Protein AF-A0A4Q2A0H5-F1 (afdb_monomer)

Nearest PDB structures (foldseek):
  5gt1-assembly1_A  TM=9.151E-01  e=1.762E-14  Ligilactobacillus salivarius str. Ren
  7qrl-assembly2_B  TM=7.266E-01  e=1.456E-06  Caulobacter vibrioides
  2gu1-assembly1_A  TM=6.885E-01  e=2.237E-04  Vibrio cholerae
  6yj1-assembly2_B  TM=5.881E-01  e=5.983E-04  Staphylococcus phage 2638A
  2r9y-assembly1_A  TM=3.831E-01  e=6.659E+00  Mus musculus

InterPro domains:
  IPR011055 Duplicated hybrid motif [G3DSA:2.70.70.10] (20-159)
  IPR011055 Duplicated hybrid motif [SSF51261] (32-133)
  IPR016047 M23ase, beta-sheet core domain [PF01551] (36-134)
  IPR050570 Bacterial cell wall metabolism enzyme [PTHR21666] (23-158)

pLDDT: mean 92.16, std 12.02, range [35.81, 98.81]

Foldseek 3Di:
DQPWAFDAQAPLADLLGDDADQPQFAAAAPPDALRGAQFGWAWCVRGWFFGWDRTWFFFADWDDCPPVNDRWTWTWTAHPSQKIKIWIQQDQDCQQAPDDHGDTHHGGHTRGTRDDPPNVDPTHTITMWMANDNPPNVLVVCRSPPPRRIDGPRVVRSVSNPD

Solvent-accessible surface area (backbone atoms only — not comparable to full-atom 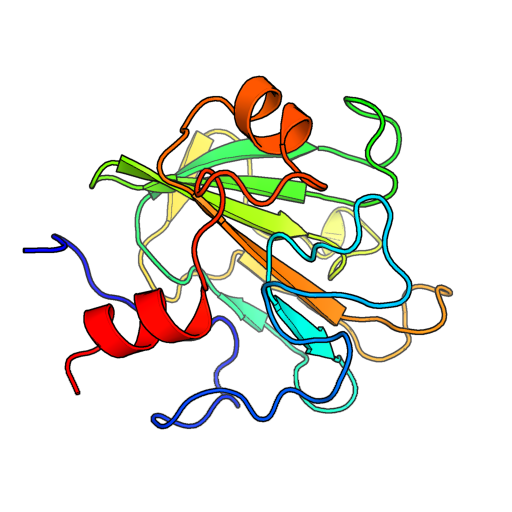values): 8839 Å² total; per-residue (Å²): 129,82,75,63,62,37,43,68,41,36,90,83,48,52,92,94,47,74,92,64,62,79,84,26,38,52,39,81,33,97,81,44,64,74,36,23,34,44,23,33,41,40,46,22,94,80,45,53,42,60,32,25,27,39,42,38,27,33,28,72,40,71,43,45,60,64,46,98,77,36,86,37,34,35,40,33,31,38,31,81,76,52,37,18,36,40,48,25,53,31,39,79,49,75,87,33,47,67,63,52,70,72,40,76,44,48,53,63,37,65,45,25,39,28,54,66,82,69,64,84,51,90,83,41,21,36,38,37,30,30,24,68,47,67,50,65,71,65,44,62,76,40,48,41,49,94,75,69,55,48,40,58,44,68,61,53,36,46,61,48,60,65,119

Sequence (163 aa):
MVSGEWAWPFASVPKEGPKLVGEQNFGKSESRAGGFHDGVDFGDAQYNGDVRAIHGGKIVKILKPGDMNVNFFLIWEVTDDGYGIAYQEFASDLSDISVREGDMVSTGDKIGVSRKGETGINDTHLHLGITKEKDLGKALSKSFTDDGTWLNPVEMIKKGIGD

Radius of gyration: 14.35 Å; Cα contacts (8 Å, |Δi|>4): 383; chains: 1; bounding box: 32×33×39 Å

Secondary structure (DSSP, 8-state):
---S----SSTTS-TT-----GGGSSEE-SSSGGGEESEEEEETTTS-EEEE-SS-EEEEEEEPTTGGG-SS-EEEEEETTS-EEEEESS-SSGGGB---TT-EE-TT-EEEEE-TT-SSSSS-EEEEEEES---HHHHHTTTT--SSSEE-HHHHHHHHHT-

Structure (mmCIF, N/CA/C/O backbone):
data_AF-A0A4Q2A0H5-F1
#
_entry.id   AF-A0A4Q2A0H5-F1
#
loop_
_atom_site.group_PDB
_atom_site.id
_atom_site.type_symbol
_atom_site.label_atom_id
_atom_site.label_alt_id
_atom_site.label_comp_id
_atom_site.label_asym_id
_atom_site.label_entity_id
_atom_site.label_seq_id
_atom_site.pdbx_PDB_ins_code
_atom_site.Cartn_x
_atom_site.Cartn_y
_atom_site.Cartn_z
_atom_site.occupancy
_atom_site.B_iso_or_equiv
_atom_site.auth_seq_id
_atom_site.auth_comp_id
_atom_site.auth_asym_id
_atom_site.auth_atom_id
_atom_site.pdbx_PDB_model_num
ATOM 1 N N . MET A 1 1 ? -15.015 6.487 15.715 1.00 35.81 1 MET A N 1
ATOM 2 C CA . MET A 1 1 ? -14.283 5.286 16.157 1.00 35.81 1 MET A CA 1
ATOM 3 C C . MET A 1 1 ? -13.934 4.544 14.886 1.00 35.81 1 MET A C 1
ATOM 5 O O . MET A 1 1 ? -14.835 4.374 14.079 1.00 35.81 1 MET A O 1
ATOM 9 N N . VAL A 1 2 ? -12.655 4.264 14.648 1.00 44.88 2 VAL A N 1
ATOM 10 C CA . VAL A 1 2 ? -12.224 3.451 13.503 1.00 44.88 2 VAL A CA 1
ATOM 11 C C . VAL A 1 2 ? -12.510 2.010 13.919 1.00 44.88 2 VAL A C 1
ATOM 13 O O . VAL A 1 2 ? -12.038 1.596 14.978 1.00 44.88 2 VAL A O 1
ATOM 16 N N . SER A 1 3 ? -13.426 1.327 13.239 1.00 47.81 3 SER A N 1
ATOM 17 C CA . SER A 1 3 ? -13.891 0.006 13.666 1.00 47.81 3 SER A CA 1
ATOM 18 C C . SER A 1 3 ? -13.055 -1.063 12.981 1.00 47.81 3 SER A C 1
ATOM 20 O O . SER A 1 3 ? -13.389 -1.497 11.889 1.00 47.81 3 SER A O 1
ATOM 22 N N . GLY A 1 4 ? -11.982 -1.475 13.648 1.00 72.06 4 GLY A N 1
ATOM 23 C CA . GLY A 1 4 ? -11.134 -2.599 13.259 1.00 72.06 4 GLY A CA 1
ATOM 24 C C . GLY A 1 4 ? -9.716 -2.421 13.802 1.00 72.06 4 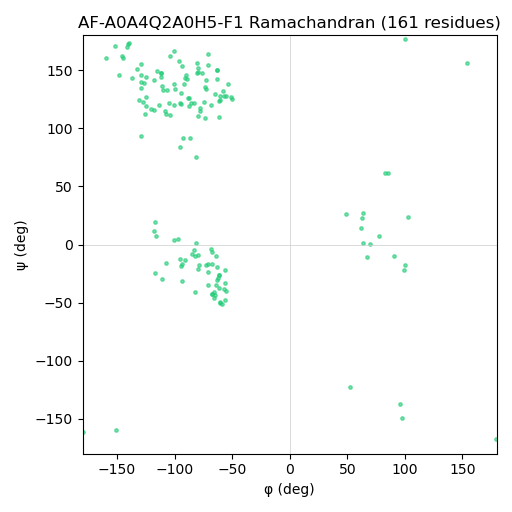GLY A C 1
ATOM 25 O O . GLY A 1 4 ? -9.293 -1.301 14.095 1.00 72.06 4 GLY A O 1
ATOM 26 N N . GLU A 1 5 ? -8.987 -3.520 13.967 1.00 91.44 5 GLU A N 1
ATOM 27 C CA . GLU A 1 5 ? -7.599 -3.497 14.437 1.00 91.44 5 GLU A CA 1
ATOM 28 C C . GLU A 1 5 ? -6.670 -2.961 13.342 1.00 91.44 5 GLU A C 1
ATOM 30 O O . GLU A 1 5 ? -6.843 -3.284 12.169 1.00 91.44 5 GLU A O 1
ATOM 35 N N . TRP A 1 6 ? -5.666 -2.169 13.712 1.00 95.12 6 TRP A N 1
ATOM 36 C CA . TRP A 1 6 ? -4.638 -1.687 12.787 1.00 95.12 6 TRP A CA 1
ATOM 37 C C . TRP A 1 6 ? -3.291 -2.317 13.117 1.00 95.12 6 TRP A C 1
ATOM 39 O O . TRP A 1 6 ? -2.988 -2.567 14.283 1.00 95.12 6 TRP A O 1
ATOM 49 N N . ALA A 1 7 ? -2.468 -2.545 12.098 1.00 96.00 7 ALA A N 1
ATOM 50 C CA . ALA A 1 7 ? -1.114 -3.056 12.262 1.00 96.00 7 ALA A CA 1
ATOM 51 C C . ALA A 1 7 ? -0.158 -2.466 11.222 1.00 96.00 7 ALA A C 1
ATOM 53 O O . ALA A 1 7 ? -0.567 -1.945 10.186 1.00 96.00 7 ALA A O 1
ATOM 54 N N . TRP A 1 8 ? 1.141 -2.571 11.493 1.00 98.12 8 TRP A N 1
ATOM 55 C CA . TRP A 1 8 ? 2.168 -2.259 10.504 1.00 98.12 8 TRP A CA 1
ATOM 56 C C . TRP A 1 8 ? 2.299 -3.385 9.465 1.00 98.12 8 TRP A C 1
ATOM 58 O O . TRP A 1 8 ? 2.161 -4.557 9.822 1.00 98.12 8 TRP A O 1
ATOM 68 N N . PRO A 1 9 ? 2.640 -3.065 8.200 1.00 98.12 9 PRO A N 1
ATOM 69 C CA . PRO A 1 9 ? 2.706 -4.060 7.128 1.00 98.12 9 PRO A CA 1
ATOM 70 C C . PRO A 1 9 ? 3.894 -5.022 7.259 1.00 98.12 9 PRO A C 1
ATOM 72 O O . PRO A 1 9 ? 3.883 -6.084 6.644 1.00 98.12 9 PRO A O 1
ATOM 75 N N . PHE A 1 10 ? 4.902 -4.683 8.071 1.00 98.00 10 PHE A N 1
ATOM 76 C CA . PHE A 1 10 ? 6.040 -5.549 8.377 1.00 98.00 10 PHE A CA 1
ATOM 77 C C . PHE A 1 10 ? 6.209 -5.700 9.885 1.00 98.00 10 PHE A C 1
ATOM 79 O O . PHE A 1 10 ? 6.178 -4.717 10.626 1.00 98.00 10 PHE A O 1
ATOM 86 N N . ALA A 1 11 ? 6.509 -6.921 10.331 1.00 94.94 11 ALA A N 1
ATOM 87 C CA . ALA A 1 11 ? 6.773 -7.213 11.742 1.00 94.94 11 ALA A CA 1
ATOM 88 C C . ALA A 1 11 ? 8.020 -6.494 12.299 1.00 94.94 11 ALA A C 1
ATOM 90 O O . ALA A 1 11 ? 8.167 -6.369 13.511 1.00 94.94 11 ALA A O 1
ATOM 91 N N . SER A 1 12 ? 8.926 -6.030 11.429 1.00 95.19 12 SER A N 1
ATOM 92 C CA . SER A 1 12 ? 10.126 -5.278 11.813 1.00 95.19 12 SER A CA 1
ATOM 93 C C . SER A 1 12 ? 9.865 -3.796 12.103 1.00 95.19 12 SER A C 1
ATOM 95 O O . SER A 1 12 ? 10.766 -3.106 12.587 1.00 95.19 12 SER A O 1
ATOM 97 N N . VAL A 1 13 ? 8.666 -3.281 11.810 1.00 97.19 13 VAL A N 1
ATOM 98 C CA . VAL A 1 13 ? 8.304 -1.898 12.139 1.00 97.19 13 VAL A CA 1
ATOM 99 C C . VAL A 1 13 ? 8.042 -1.809 13.647 1.00 97.19 13 VAL A C 1
ATOM 101 O O . VAL A 1 13 ? 7.200 -2.548 14.161 1.00 97.19 13 VAL A O 1
ATOM 104 N N . PRO A 1 14 ? 8.752 -0.933 14.381 1.00 92.50 14 PRO A N 1
ATOM 105 C CA . PRO A 1 14 ? 8.538 -0.780 15.813 1.00 92.50 14 PRO A CA 1
ATOM 106 C C . PRO A 1 14 ? 7.191 -0.096 16.083 1.00 92.50 14 PRO A C 1
ATOM 108 O O . PRO A 1 14 ? 6.604 0.519 15.190 1.00 92.50 14 PRO A O 1
ATOM 111 N N . LYS A 1 15 ? 6.697 -0.175 17.324 1.00 86.56 15 LYS A N 1
ATOM 112 C CA . LYS A 1 15 ? 5.377 0.369 17.684 1.00 86.56 15 LYS A CA 1
ATOM 113 C C . LYS A 1 15 ? 5.269 1.862 17.353 1.00 86.56 15 LYS A C 1
ATOM 115 O O . LYS A 1 15 ? 4.262 2.295 16.805 1.00 86.56 15 LYS A O 1
ATOM 120 N N . GLU A 1 16 ? 6.350 2.609 17.570 1.00 89.62 16 GLU A N 1
ATOM 121 C CA . GLU A 1 16 ? 6.470 4.048 17.306 1.00 89.62 16 GLU A CA 1
ATOM 122 C C . GLU A 1 16 ? 6.457 4.402 15.808 1.00 89.62 16 GLU A C 1
ATOM 124 O O . GLU A 1 16 ? 6.479 5.584 15.452 1.00 89.62 16 GLU A O 1
ATOM 129 N N . GLY A 1 17 ? 6.414 3.405 14.924 1.00 95.00 17 GLY A N 1
ATOM 130 C CA . GLY A 1 17 ? 6.283 3.543 13.480 1.00 95.00 17 GLY A CA 1
ATOM 131 C C . GLY A 1 17 ? 7.587 3.412 12.694 1.00 95.00 17 GLY A C 1
ATOM 132 O O . GLY A 1 17 ? 8.670 3.227 13.257 1.00 95.00 17 GLY A O 1
ATOM 133 N N . PRO A 1 18 ? 7.497 3.467 11.357 1.00 96.75 18 PRO A N 1
ATOM 134 C CA . PRO A 1 18 ? 8.649 3.273 10.495 1.00 96.75 18 PRO A CA 1
ATOM 135 C C . PRO A 1 18 ? 9.618 4.457 10.557 1.00 96.75 18 PRO A C 1
ATOM 137 O O . PRO A 1 18 ? 9.245 5.597 10.831 1.00 96.75 18 PRO A O 1
ATOM 140 N N . LYS A 1 19 ? 10.886 4.180 10.258 1.00 95.19 19 LYS A N 1
ATOM 141 C CA . LYS A 1 19 ? 11.938 5.175 10.060 1.00 95.19 19 LYS A CA 1
ATOM 142 C C . LYS A 1 19 ? 12.043 5.443 8.564 1.00 95.19 19 LYS A C 1
ATOM 144 O O . LYS A 1 19 ? 12.843 4.814 7.882 1.00 95.19 19 LYS A O 1
ATOM 149 N N . LEU A 1 20 ? 11.186 6.332 8.081 1.00 94.81 20 LEU A N 1
ATOM 150 C CA . LEU A 1 20 ? 11.154 6.759 6.685 1.00 94.81 20 LEU A CA 1
ATOM 151 C C . LEU A 1 20 ? 12.070 7.967 6.487 1.00 94.81 20 LEU A C 1
ATOM 153 O O . LEU A 1 20 ? 12.187 8.818 7.373 1.00 94.81 20 LEU A O 1
ATOM 157 N N . VAL A 1 21 ? 12.713 8.063 5.326 1.00 91.88 21 VAL A N 1
ATOM 158 C CA . VAL A 1 21 ? 13.623 9.170 5.000 1.00 91.88 21 VAL A CA 1
ATOM 159 C C . VAL A 1 21 ? 13.285 9.810 3.659 1.00 91.88 21 VAL A C 1
ATOM 161 O O . VAL A 1 21 ? 12.979 9.127 2.686 1.00 91.88 21 VAL A O 1
ATOM 164 N N . GLY A 1 22 ? 13.374 11.142 3.608 1.00 93.12 22 GLY A N 1
ATOM 165 C CA . GLY A 1 22 ? 13.219 11.919 2.377 1.00 93.12 22 GLY A CA 1
ATOM 166 C C . GLY A 1 22 ? 11.926 11.591 1.632 1.00 93.12 22 GLY A C 1
ATOM 167 O O . GLY A 1 22 ? 10.841 11.672 2.207 1.00 93.12 22 GLY A O 1
ATOM 168 N N . GLU A 1 23 ? 12.081 11.183 0.375 1.00 94.19 23 GLU A N 1
ATOM 169 C CA . GLU A 1 23 ? 11.000 10.871 -0.564 1.00 94.19 23 GLU A CA 1
ATOM 170 C C . GLU A 1 23 ? 10.176 9.630 -0.186 1.00 94.19 23 GLU A C 1
ATOM 172 O O . GLU A 1 23 ? 9.147 9.393 -0.800 1.00 94.19 23 GLU A O 1
ATOM 177 N N . GLN A 1 24 ? 10.552 8.867 0.845 1.00 95.56 24 GLN A N 1
ATOM 178 C CA . GLN A 1 24 ? 9.710 7.777 1.356 1.00 95.56 24 GLN A CA 1
ATOM 179 C C . GLN A 1 24 ? 8.481 8.272 2.130 1.00 95.56 24 GLN A C 1
ATOM 181 O O . GLN A 1 24 ? 7.560 7.501 2.389 1.00 95.56 24 GLN A O 1
ATOM 186 N N . ASN A 1 25 ? 8.483 9.534 2.566 1.00 97.69 25 ASN A N 1
ATOM 187 C CA . ASN A 1 25 ? 7.400 10.101 3.362 1.00 97.69 25 ASN A CA 1
ATOM 188 C C . ASN A 1 25 ? 6.209 10.502 2.489 1.00 97.69 25 ASN A C 1
ATOM 190 O O . ASN A 1 25 ? 6.387 10.950 1.359 1.00 97.69 25 ASN A O 1
ATOM 194 N N . PHE A 1 26 ? 5.010 10.399 3.058 1.00 98.44 26 PHE A N 1
ATOM 195 C CA . PHE A 1 26 ? 3.774 10.913 2.475 1.00 98.44 26 PHE A CA 1
ATOM 196 C C . PHE A 1 26 ? 3.809 12.437 2.336 1.00 98.44 26 PHE A C 1
ATOM 198 O O . PHE A 1 26 ? 4.381 13.137 3.178 1.00 98.44 26 PHE A O 1
ATOM 205 N N . GLY A 1 27 ? 3.107 12.959 1.331 1.00 97.44 27 GLY A N 1
ATOM 206 C CA . GLY A 1 27 ? 2.885 14.389 1.168 1.00 97.44 27 GLY A CA 1
ATOM 207 C C . GLY A 1 27 ? 3.887 15.036 0.222 1.00 97.44 27 GLY A C 1
ATOM 208 O O . GLY A 1 27 ? 4.155 14.521 -0.859 1.00 97.44 27 GLY A O 1
ATOM 209 N N . LYS A 1 28 ? 4.400 16.213 0.590 1.00 96.44 28 LYS A N 1
ATOM 210 C CA . LYS A 1 28 ? 5.230 17.031 -0.302 1.00 96.44 28 LYS A CA 1
ATOM 211 C C . LYS A 1 28 ? 6.460 16.262 -0.804 1.00 96.44 28 LYS A C 1
ATOM 213 O O . LYS A 1 28 ? 7.259 15.778 -0.007 1.00 96.44 28 LYS A O 1
ATOM 218 N N . SER A 1 29 ? 6.640 16.256 -2.119 1.00 95.81 29 SER A N 1
ATOM 219 C CA . SER A 1 29 ? 7.772 15.667 -2.835 1.00 95.81 29 SER A CA 1
ATOM 220 C C . SER A 1 29 ? 8.427 16.714 -3.736 1.00 95.81 29 SER A C 1
ATOM 222 O O . SER A 1 29 ? 7.740 17.559 -4.310 1.00 95.81 29 SER A O 1
ATOM 224 N N . GLU A 1 30 ? 9.751 16.664 -3.881 1.00 94.69 30 GLU A N 1
ATOM 225 C CA . GLU A 1 30 ? 10.491 17.562 -4.785 1.00 94.69 30 GLU A CA 1
ATOM 226 C C . GLU A 1 30 ? 10.747 16.915 -6.158 1.00 94.69 30 GLU A C 1
ATOM 228 O O . GLU A 1 30 ? 11.150 17.592 -7.103 1.00 94.69 30 GLU A O 1
ATOM 233 N N . SER A 1 31 ? 10.520 15.604 -6.278 1.00 92.88 31 SER A N 1
ATOM 234 C CA . SER A 1 31 ? 10.861 14.808 -7.465 1.00 92.88 31 SER A CA 1
ATOM 235 C C . SER A 1 31 ? 9.659 14.178 -8.168 1.00 92.88 31 SER A C 1
ATOM 237 O O . SER A 1 31 ? 9.732 13.909 -9.370 1.00 92.88 31 SER A O 1
ATOM 239 N N . ARG A 1 32 ? 8.546 13.951 -7.460 1.00 91.81 32 ARG A N 1
ATOM 240 C CA . ARG A 1 32 ? 7.348 13.326 -8.035 1.00 91.81 32 ARG A CA 1
ATOM 241 C C . ARG A 1 32 ? 6.509 14.316 -8.834 1.00 91.81 32 ARG A C 1
ATOM 243 O O . ARG A 1 32 ? 6.473 15.518 -8.562 1.00 91.81 32 ARG A O 1
ATOM 250 N N . ALA A 1 33 ? 5.784 13.786 -9.819 1.00 91.69 33 ALA A N 1
ATOM 251 C CA . ALA A 1 33 ? 4.774 14.550 -10.540 1.00 91.69 33 ALA A CA 1
ATOM 252 C C . ALA A 1 33 ? 3.779 15.178 -9.549 1.00 91.69 33 ALA A C 1
ATOM 254 O O . ALA A 1 33 ? 3.406 14.563 -8.554 1.00 91.69 33 ALA A O 1
ATOM 255 N N . GLY A 1 34 ? 3.397 16.433 -9.790 1.00 93.38 34 GLY A N 1
ATOM 256 C CA . GLY A 1 34 ? 2.519 17.177 -8.881 1.00 93.38 34 GLY A CA 1
ATOM 257 C C . GLY A 1 34 ? 3.144 17.560 -7.533 1.00 93.38 34 GLY A C 1
ATOM 258 O O . GLY A 1 34 ? 2.476 18.212 -6.738 1.00 93.38 34 GLY A O 1
ATOM 259 N N . GLY A 1 35 ? 4.411 17.209 -7.275 1.00 96.69 35 GLY A N 1
ATOM 260 C CA . GLY A 1 35 ? 5.097 17.513 -6.018 1.00 96.69 35 GLY A CA 1
ATOM 261 C C . GLY A 1 35 ? 4.466 16.834 -4.801 1.00 96.69 35 GLY A C 1
ATOM 262 O O . GLY A 1 35 ? 4.544 17.365 -3.692 1.00 96.69 35 GLY A O 1
ATOM 263 N N . PHE A 1 36 ? 3.812 15.689 -5.007 1.00 97.94 36 PHE A N 1
ATOM 264 C CA . PHE A 1 36 ? 3.062 14.970 -3.983 1.00 97.94 36 PHE A CA 1
ATOM 265 C C . PHE A 1 36 ? 3.325 13.463 -4.059 1.00 97.94 36 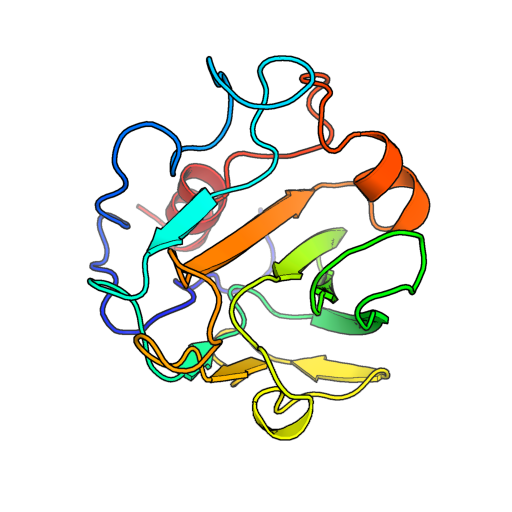PHE A C 1
ATOM 267 O O . PHE A 1 36 ? 3.482 12.900 -5.142 1.00 97.94 36 PHE A O 1
ATOM 274 N N . HIS A 1 37 ? 3.376 12.832 -2.892 1.00 98.00 37 HIS A N 1
ATOM 275 C CA . HIS A 1 37 ? 3.491 11.401 -2.686 1.00 98.00 37 HIS A CA 1
ATOM 276 C C . HIS A 1 37 ? 2.243 10.903 -1.949 1.00 98.00 37 HIS A C 1
ATOM 278 O O . HIS A 1 37 ? 1.996 11.292 -0.806 1.00 98.00 37 HIS A O 1
ATOM 28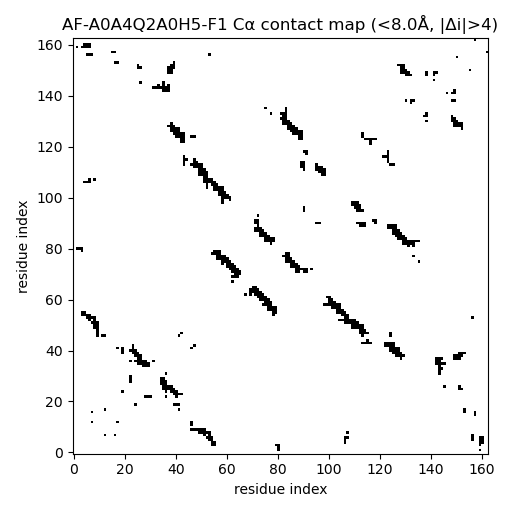4 N N . ASP A 1 38 ? 1.460 10.054 -2.608 1.00 98.12 38 ASP A N 1
ATOM 285 C CA . ASP A 1 38 ? 0.151 9.561 -2.167 1.00 98.12 38 ASP A CA 1
ATOM 286 C C . ASP A 1 38 ? 0.197 8.403 -1.159 1.00 98.12 38 ASP A C 1
ATOM 288 O O . ASP A 1 38 ? -0.843 7.950 -0.675 1.00 98.12 38 ASP A O 1
ATOM 292 N N . GLY A 1 39 ? 1.394 7.976 -0.768 1.00 98.31 39 GLY A N 1
ATOM 293 C CA . GLY A 1 39 ? 1.602 6.899 0.187 1.00 98.31 39 GLY A CA 1
ATOM 294 C C . GLY A 1 39 ? 2.896 7.056 0.971 1.00 98.31 39 GLY A C 1
ATOM 295 O O . GLY A 1 39 ? 3.437 8.151 1.116 1.00 98.31 39 GLY A O 1
ATOM 296 N N . VAL A 1 40 ? 3.374 5.951 1.529 1.00 98.38 40 VAL A N 1
ATOM 297 C CA . VAL A 1 40 ? 4.704 5.856 2.140 1.00 98.38 40 VAL A CA 1
ATOM 298 C C . VAL A 1 40 ? 5.454 4.653 1.603 1.00 98.38 40 VAL A C 1
ATOM 300 O O . VAL A 1 40 ? 4.858 3.595 1.399 1.00 98.38 40 VAL A O 1
ATOM 303 N N . ASP A 1 41 ? 6.770 4.801 1.478 1.00 97.12 41 ASP A N 1
ATOM 304 C CA . ASP A 1 41 ? 7.629 3.772 0.901 1.00 97.12 41 ASP A CA 1
ATOM 305 C C . ASP A 1 41 ? 8.464 3.089 1.985 1.00 97.12 41 ASP A C 1
ATOM 307 O O . ASP A 1 41 ? 9.387 3.661 2.571 1.00 97.12 41 ASP A O 1
ATOM 311 N N . PHE A 1 42 ? 8.175 1.820 2.239 1.00 96.62 42 PHE A N 1
ATOM 312 C CA . PHE A 1 42 ? 8.965 0.966 3.114 1.00 96.62 42 PHE A CA 1
ATOM 313 C C . PHE A 1 42 ? 10.096 0.325 2.304 1.00 96.62 42 PHE A C 1
ATOM 315 O O . PHE A 1 42 ? 9.919 -0.740 1.713 1.00 96.62 42 PHE A O 1
ATOM 322 N N . GLY A 1 43 ? 11.257 0.985 2.276 1.00 92.38 43 GLY A N 1
ATOM 323 C CA . GLY A 1 43 ? 12.438 0.507 1.547 1.00 92.38 43 GLY A CA 1
ATOM 324 C C . GLY A 1 43 ? 12.912 -0.881 1.992 1.00 92.38 43 GLY A C 1
ATOM 325 O O . GLY A 1 43 ? 13.103 -1.127 3.189 1.00 92.38 43 GLY A O 1
ATOM 326 N N . ASP A 1 44 ? 13.166 -1.768 1.030 1.00 83.19 44 ASP A N 1
ATOM 327 C CA . ASP A 1 44 ? 13.486 -3.184 1.255 1.00 83.19 44 ASP A CA 1
ATOM 328 C C . ASP A 1 44 ? 14.762 -3.424 2.071 1.00 83.19 44 ASP A C 1
ATOM 330 O O . ASP A 1 44 ? 14.884 -4.430 2.776 1.00 83.19 44 ASP A O 1
ATOM 334 N N . ALA A 1 45 ? 15.708 -2.484 2.035 1.00 86.44 45 ALA A N 1
ATOM 335 C CA . ALA A 1 45 ? 16.940 -2.537 2.807 1.00 86.44 45 ALA A CA 1
ATOM 336 C C . ALA A 1 45 ? 16.665 -2.671 4.313 1.00 86.44 45 ALA A C 1
ATOM 338 O O . ALA A 1 45 ? 17.431 -3.338 5.014 1.00 86.44 45 ALA A O 1
ATOM 339 N N . GLN A 1 46 ? 15.569 -2.069 4.786 1.00 89.69 46 GLN A N 1
ATOM 340 C CA . GLN A 1 46 ? 15.132 -2.098 6.180 1.00 89.69 46 GLN A CA 1
ATOM 341 C C . GLN A 1 46 ? 13.843 -2.911 6.388 1.00 89.69 46 GLN A C 1
ATOM 343 O O . GLN A 1 46 ? 13.659 -3.499 7.457 1.00 89.69 46 GLN A O 1
ATOM 348 N N . TYR A 1 47 ? 12.968 -2.964 5.383 1.00 93.25 47 TYR A N 1
ATOM 349 C CA . TYR A 1 47 ? 11.622 -3.524 5.479 1.00 93.25 47 TYR A CA 1
ATOM 350 C C . TYR A 1 47 ? 11.359 -4.530 4.352 1.00 93.25 47 TYR A C 1
ATOM 352 O O . TYR A 1 47 ? 10.947 -4.172 3.257 1.00 93.25 47 TYR A O 1
ATOM 360 N N . ASN A 1 48 ? 11.605 -5.809 4.627 1.00 92.56 48 ASN A N 1
ATOM 361 C CA . ASN A 1 48 ? 11.401 -6.916 3.689 1.00 92.56 48 ASN A CA 1
ATOM 362 C C . ASN A 1 48 ? 10.805 -8.138 4.410 1.00 92.56 48 ASN A C 1
ATOM 364 O O . ASN A 1 48 ? 10.671 -8.144 5.637 1.00 92.56 48 ASN A O 1
ATOM 368 N N . GLY A 1 49 ? 10.450 -9.172 3.647 1.00 94.12 49 GLY A N 1
ATOM 369 C CA . GLY A 1 49 ? 9.759 -10.364 4.133 1.00 94.12 49 GLY A CA 1
ATOM 370 C C . GLY A 1 49 ? 8.253 -10.285 3.895 1.00 94.12 49 GLY A C 1
ATOM 371 O O . GLY A 1 49 ? 7.805 -9.699 2.912 1.00 94.12 49 GLY A O 1
ATOM 372 N N . ASP A 1 50 ? 7.464 -10.903 4.773 1.00 97.25 50 ASP A N 1
ATOM 373 C CA . ASP A 1 50 ? 6.004 -10.895 4.645 1.00 97.25 50 ASP A CA 1
ATOM 374 C C . ASP A 1 50 ? 5.449 -9.464 4.691 1.00 97.25 50 ASP A C 1
ATOM 376 O O . ASP A 1 50 ? 5.653 -8.752 5.677 1.00 97.25 50 ASP A O 1
ATOM 380 N N . VAL A 1 51 ? 4.689 -9.098 3.658 1.00 98.25 51 VAL A N 1
ATOM 381 C CA . VAL A 1 51 ? 3.805 -7.928 3.657 1.00 98.25 51 VAL A CA 1
ATOM 382 C C . VAL A 1 51 ? 2.458 -8.366 4.212 1.00 98.25 51 VAL A C 1
ATOM 384 O O . VAL A 1 51 ? 1.863 -9.333 3.725 1.00 98.25 51 VAL A O 1
ATOM 387 N N . ARG A 1 52 ? 1.983 -7.669 5.240 1.00 98.50 52 ARG A N 1
ATOM 388 C CA . ARG A 1 52 ? 0.771 -8.012 5.989 1.00 98.50 52 ARG A CA 1
ATOM 389 C C . ARG A 1 52 ? -0.312 -6.956 5.829 1.00 98.50 52 ARG A C 1
ATOM 391 O O . ARG A 1 52 ? -0.007 -5.774 5.680 1.00 98.50 52 ARG A O 1
ATOM 398 N N . ALA A 1 53 ? -1.563 -7.398 5.889 1.00 98.44 53 ALA A N 1
ATOM 399 C CA . ALA A 1 53 ? -2.727 -6.535 5.838 1.00 98.44 53 ALA A CA 1
ATOM 400 C C . ALA A 1 53 ? -2.690 -5.577 7.034 1.00 98.44 53 ALA A C 1
ATOM 402 O O . ALA A 1 53 ? -2.594 -6.018 8.185 1.00 98.44 53 ALA A O 1
ATOM 403 N N . ILE A 1 54 ? -2.723 -4.271 6.771 1.00 98.25 54 ILE A N 1
ATOM 404 C CA . ILE A 1 54 ? -2.676 -3.251 7.831 1.00 98.25 54 ILE A CA 1
ATOM 405 C C . ILE A 1 54 ? -4.031 -3.075 8.515 1.00 98.25 54 ILE A C 1
ATOM 407 O O . ILE A 1 54 ? -4.098 -2.497 9.599 1.00 98.25 54 ILE A O 1
ATOM 411 N N . HIS A 1 55 ? -5.093 -3.552 7.867 1.00 97.00 55 HIS A N 1
ATOM 412 C CA . HIS A 1 55 ? -6.466 -3.511 8.332 1.00 97.00 55 HIS A CA 1
ATOM 413 C C . HIS A 1 55 ? -7.255 -4.693 7.747 1.00 97.00 55 HIS A C 1
ATOM 415 O O . HIS A 1 55 ? -6.723 -5.441 6.928 1.00 97.00 55 HIS A O 1
ATOM 421 N N . GLY A 1 56 ? -8.484 -4.900 8.221 1.00 96.12 56 GLY A N 1
ATOM 422 C CA . GLY A 1 56 ? -9.367 -5.957 7.731 1.00 96.12 56 GLY A CA 1
ATOM 423 C C . GLY A 1 56 ? -10.277 -5.474 6.603 1.00 96.12 56 GLY A C 1
ATOM 424 O O . GLY A 1 56 ? -10.865 -4.388 6.682 1.00 96.12 56 GLY A O 1
ATOM 425 N N . GLY A 1 57 ? -10.446 -6.306 5.579 1.00 97.25 57 GLY A N 1
ATOM 426 C CA . GLY A 1 57 ? -11.210 -5.933 4.401 1.00 97.25 57 GLY A CA 1
ATOM 427 C C . GLY A 1 57 ? -11.283 -7.006 3.330 1.00 97.25 57 GLY A C 1
ATOM 428 O O . GLY A 1 57 ? -10.933 -8.171 3.525 1.00 97.25 57 GLY A O 1
ATOM 429 N N . LYS A 1 58 ? -11.753 -6.588 2.157 1.00 98.38 58 LYS A N 1
ATOM 430 C CA . LYS A 1 58 ? -11.855 -7.421 0.964 1.00 98.38 58 LYS A CA 1
ATOM 431 C C . LYS A 1 58 ? -10.849 -6.979 -0.084 1.00 98.38 58 LYS A C 1
ATOM 433 O O . LYS A 1 58 ? -10.817 -5.807 -0.454 1.00 98.38 58 LYS A O 1
ATOM 438 N N . ILE A 1 59 ? -10.125 -7.926 -0.669 1.00 98.75 59 ILE A N 1
ATOM 439 C CA . ILE A 1 59 ? -9.319 -7.677 -1.864 1.00 98.75 59 ILE A CA 1
ATOM 440 C C . ILE A 1 59 ? -10.259 -7.533 -3.061 1.00 98.75 59 ILE A C 1
ATOM 442 O O . ILE A 1 59 ? -10.891 -8.493 -3.506 1.00 98.75 59 ILE A O 1
ATOM 446 N N . VAL A 1 60 ? -10.397 -6.317 -3.580 1.00 98.50 60 VAL A N 1
ATOM 447 C CA . VAL A 1 60 ? -11.333 -5.999 -4.670 1.00 98.50 60 VAL A CA 1
ATOM 448 C C . VAL A 1 60 ? -10.654 -6.078 -6.031 1.00 98.50 60 VAL A C 1
ATOM 450 O O . VAL A 1 60 ? -11.307 -6.430 -7.015 1.00 98.50 60 VAL A O 1
ATOM 453 N N . LYS A 1 61 ? -9.357 -5.768 -6.104 1.00 98.50 61 LYS A N 1
ATOM 454 C CA . LYS A 1 61 ? -8.608 -5.781 -7.361 1.00 98.50 61 LYS A CA 1
ATOM 455 C C . LYS A 1 61 ? -7.150 -6.164 -7.145 1.00 98.50 61 LYS A C 1
ATOM 457 O O . LYS A 1 61 ? -6.554 -5.775 -6.146 1.00 98.50 61 LYS A O 1
ATOM 462 N N . ILE A 1 62 ? -6.571 -6.871 -8.108 1.00 98.50 62 ILE A N 1
ATOM 463 C CA . ILE A 1 62 ? -5.125 -7.029 -8.257 1.00 98.50 62 ILE A CA 1
ATOM 464 C C . ILE A 1 62 ? -4.776 -6.590 -9.677 1.00 98.50 62 ILE A C 1
ATOM 466 O O . ILE A 1 62 ? -5.177 -7.234 -10.647 1.00 98.50 62 ILE A O 1
ATOM 470 N N . LEU A 1 63 ? -4.059 -5.476 -9.798 1.00 97.69 63 LEU A N 1
ATOM 471 C CA . LEU A 1 63 ? -3.550 -4.974 -11.070 1.00 97.69 63 LEU A CA 1
ATOM 472 C C . LEU A 1 63 ? -2.151 -5.523 -11.326 1.00 97.69 63 LEU A C 1
ATOM 474 O O . LEU A 1 63 ? -1.347 -5.660 -10.400 1.00 97.69 63 LEU A O 1
ATOM 478 N N . LYS A 1 64 ? -1.865 -5.821 -12.589 1.00 95.69 64 LYS A N 1
ATOM 479 C CA . LYS A 1 64 ? -0.536 -6.183 -13.087 1.00 95.69 64 LYS A CA 1
ATOM 480 C C . LYS A 1 64 ? 0.079 -4.998 -13.836 1.00 95.69 64 LYS A C 1
ATOM 482 O O . LYS A 1 64 ? -0.665 -4.130 -14.295 1.00 95.69 64 LYS A O 1
ATOM 487 N N . PRO A 1 65 ? 1.407 -4.987 -14.054 1.00 92.88 65 PRO A N 1
ATOM 488 C CA . PRO A 1 65 ? 2.024 -4.017 -14.953 1.00 92.88 65 PRO A CA 1
ATOM 489 C C . PRO A 1 65 ? 1.306 -3.968 -16.313 1.00 92.88 65 PRO A C 1
ATOM 491 O O . PRO A 1 65 ? 1.132 -4.997 -16.970 1.00 92.88 65 PRO A O 1
ATOM 494 N N . GLY A 1 66 ? 0.878 -2.774 -16.719 1.00 94.12 66 GLY A N 1
ATOM 495 C CA . GLY A 1 66 ? 0.083 -2.509 -17.921 1.00 94.12 66 GLY A CA 1
ATOM 496 C C . GLY A 1 66 ? -1.423 -2.347 -17.675 1.00 94.12 66 GLY A C 1
ATOM 497 O O . GLY A 1 66 ? -2.091 -1.681 -18.468 1.00 94.12 66 GLY A O 1
ATOM 498 N N . ASP A 1 67 ? -1.971 -2.873 -16.577 1.00 96.19 67 ASP A N 1
ATOM 499 C CA . ASP A 1 67 ? -3.383 -2.679 -16.235 1.00 96.19 67 ASP A CA 1
ATOM 500 C C . ASP A 1 67 ? -3.618 -1.246 -15.750 1.00 96.19 67 ASP A C 1
ATOM 502 O O . ASP A 1 67 ? -2.867 -0.730 -14.933 1.00 96.19 67 ASP A O 1
ATOM 506 N N . MET A 1 68 ? -4.667 -0.574 -16.235 1.00 93.75 68 MET A N 1
ATOM 507 C CA . MET A 1 68 ? -4.997 0.809 -15.832 1.00 93.75 68 MET A CA 1
ATOM 508 C C . MET A 1 68 ? -3.800 1.791 -15.881 1.00 93.75 68 MET A C 1
ATOM 510 O O . MET A 1 68 ? -3.804 2.804 -15.186 1.00 93.75 68 MET A O 1
ATOM 514 N N . ASN A 1 69 ? -2.799 1.514 -16.727 1.00 90.88 69 ASN A N 1
ATOM 515 C CA . ASN A 1 69 ? -1.530 2.242 -16.841 1.00 90.88 69 ASN A CA 1
ATOM 516 C C . ASN A 1 69 ? -0.630 2.226 -15.585 1.00 90.88 69 ASN A C 1
ATOM 518 O O . ASN A 1 69 ? 0.223 3.105 -15.453 1.00 90.88 69 ASN A O 1
ATOM 522 N N . VAL A 1 70 ? -0.770 1.248 -14.682 1.00 90.50 70 VAL A N 1
ATOM 523 C CA . VAL A 1 70 ? 0.219 1.034 -13.610 1.00 90.50 70 VAL A CA 1
ATOM 524 C C . VAL A 1 70 ? 1.431 0.266 -14.142 1.00 90.50 70 VAL A C 1
ATOM 526 O O . VAL A 1 70 ? 1.303 -0.577 -15.028 1.00 90.50 70 VAL A O 1
ATOM 529 N N . ASN A 1 71 ? 2.621 0.530 -13.598 1.00 90.44 71 ASN A N 1
ATOM 530 C CA . ASN A 1 71 ? 3.871 -0.122 -14.028 1.00 90.44 71 ASN A CA 1
ATOM 531 C C . ASN A 1 71 ? 4.322 -1.258 -13.095 1.00 90.44 71 ASN A C 1
ATOM 53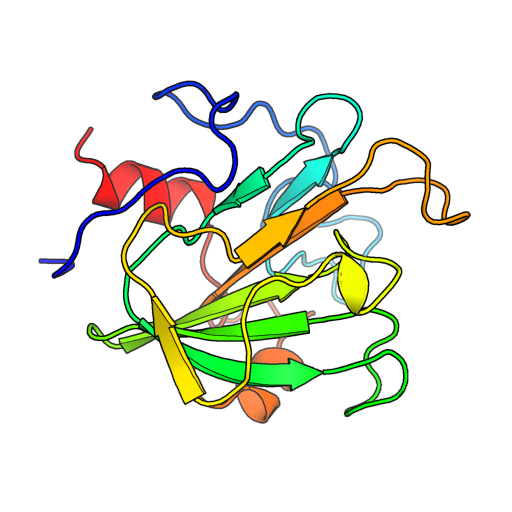3 O O . ASN A 1 71 ? 5.380 -1.847 -13.293 1.00 90.44 71 ASN A O 1
ATOM 537 N N . PHE A 1 72 ? 3.521 -1.564 -12.081 1.00 91.62 72 PHE A N 1
ATOM 538 C CA . PHE A 1 72 ? 3.832 -2.478 -10.988 1.00 91.62 72 PHE A CA 1
ATOM 539 C C . PHE A 1 72 ? 2.600 -3.316 -10.646 1.00 91.62 72 PHE A C 1
ATOM 541 O O . PHE A 1 72 ? 1.502 -3.069 -11.147 1.00 91.62 72 PHE A O 1
ATOM 548 N N . PHE A 1 73 ? 2.774 -4.307 -9.776 1.00 95.06 73 PHE A N 1
ATOM 549 C CA . PHE A 1 73 ? 1.630 -4.952 -9.148 1.00 95.06 73 PHE A CA 1
ATOM 550 C C . PHE A 1 73 ? 1.015 -4.037 -8.086 1.00 95.06 73 PHE A C 1
ATOM 552 O O . PHE A 1 73 ? 1.745 -3.456 -7.284 1.00 95.06 73 PHE A O 1
ATOM 559 N N . LEU A 1 74 ? -0.316 -3.943 -8.071 1.00 97.75 74 LEU A N 1
ATOM 560 C CA . LEU A 1 74 ? -1.093 -3.208 -7.067 1.00 97.75 74 LEU A CA 1
ATOM 561 C C . LEU A 1 74 ? -2.210 -4.110 -6.548 1.00 97.75 74 LEU A C 1
ATOM 563 O O . LEU A 1 74 ? -3.037 -4.591 -7.321 1.00 97.75 74 LEU A O 1
ATOM 567 N N . ILE A 1 75 ? -2.253 -4.311 -5.235 1.00 98.75 75 ILE A N 1
ATOM 568 C CA . ILE A 1 75 ? -3.335 -4.996 -4.533 1.00 98.75 75 ILE A CA 1
ATOM 569 C C . ILE A 1 75 ? -4.230 -3.925 -3.912 1.00 98.75 75 ILE A C 1
ATOM 571 O O . ILE A 1 75 ? -3.766 -3.123 -3.103 1.00 98.75 75 ILE A O 1
ATOM 575 N N . TRP A 1 76 ? -5.502 -3.910 -4.310 1.00 98.81 76 TRP A N 1
ATOM 576 C CA . TRP A 1 76 ? -6.511 -2.977 -3.819 1.00 98.81 76 TRP A CA 1
ATOM 577 C C . TRP A 1 76 ? -7.444 -3.671 -2.837 1.00 98.81 76 TRP A C 1
ATOM 579 O O . TRP A 1 76 ? -8.249 -4.530 -3.218 1.00 98.81 76 TRP A O 1
ATOM 589 N N . GLU A 1 77 ? -7.345 -3.271 -1.579 1.00 98.69 77 GLU A N 1
ATOM 590 C CA . GLU A 1 77 ? -8.221 -3.691 -0.496 1.00 98.69 77 GLU A CA 1
ATOM 591 C C . GLU A 1 77 ? -9.263 -2.599 -0.223 1.00 98.69 77 GLU A C 1
ATOM 593 O O . GLU A 1 77 ? -8.945 -1.411 -0.200 1.00 98.69 77 GLU A O 1
ATOM 598 N N . VAL A 1 78 ? -10.514 -2.999 -0.001 1.00 98.44 78 VAL A N 1
ATOM 599 C CA . VAL A 1 78 ? -11.553 -2.125 0.555 1.00 98.44 78 VAL A CA 1
ATOM 600 C C . VAL A 1 78 ? -11.923 -2.648 1.932 1.00 98.44 78 VAL A C 1
ATOM 602 O O . VAL A 1 78 ? -12.373 -3.789 2.058 1.00 98.44 78 VAL A O 1
ATOM 605 N N . THR A 1 79 ? -11.738 -1.813 2.948 1.00 96.50 79 THR A N 1
ATOM 606 C CA . THR A 1 79 ? -11.915 -2.190 4.350 1.00 96.50 79 THR A CA 1
ATOM 607 C C . THR A 1 79 ? -13.379 -2.179 4.764 1.00 96.50 79 THR A C 1
ATOM 609 O O . THR A 1 79 ? -14.207 -1.462 4.186 1.00 96.50 79 THR A O 1
ATOM 612 N N . ASP A 1 80 ? -13.696 -2.948 5.805 1.00 90.31 80 ASP A N 1
ATOM 613 C CA . ASP A 1 80 ? -15.063 -3.067 6.326 1.00 90.31 80 ASP A CA 1
ATOM 614 C C . ASP A 1 80 ? -15.615 -1.728 6.847 1.00 90.31 80 ASP A C 1
ATOM 616 O O . ASP A 1 80 ? -16.819 -1.468 6.777 1.00 90.31 80 ASP A O 1
ATOM 620 N N . ASP A 1 81 ? -14.734 -0.845 7.321 1.00 91.44 81 ASP A N 1
ATOM 621 C CA . ASP A 1 81 ? -15.067 0.484 7.838 1.00 91.44 81 ASP A CA 1
ATOM 622 C C . ASP A 1 81 ? -14.890 1.624 6.814 1.00 91.44 81 ASP A C 1
ATOM 624 O O . ASP A 1 81 ? -15.161 2.790 7.119 1.00 91.44 81 ASP A O 1
ATOM 628 N N . GLY A 1 82 ? -14.564 1.286 5.562 1.00 93.56 82 GLY A N 1
ATOM 629 C CA . GLY A 1 82 ? -14.776 2.153 4.407 1.00 93.56 82 GLY A CA 1
ATOM 630 C C . GLY A 1 82 ? -13.551 2.878 3.849 1.00 93.56 82 GLY A C 1
ATOM 631 O O . GLY A 1 82 ? -13.736 3.892 3.173 1.00 93.56 82 GLY A O 1
ATOM 632 N N . TYR A 1 83 ? -12.343 2.371 4.077 1.00 97.81 83 TYR A N 1
ATOM 633 C CA . TYR A 1 83 ? -11.117 2.836 3.426 1.00 97.81 83 TYR A CA 1
ATOM 634 C C . TYR A 1 83 ? -10.790 2.016 2.172 1.00 97.81 83 TYR A C 1
ATOM 636 O O . TYR A 1 83 ? -11.175 0.854 2.050 1.00 97.81 83 TYR A O 1
ATOM 644 N N . GLY A 1 84 ? -10.070 2.634 1.240 1.00 98.56 84 GLY A N 1
ATOM 645 C CA . GLY A 1 84 ? -9.305 1.950 0.203 1.00 98.56 84 GLY A CA 1
ATOM 646 C C . GLY A 1 84 ? -7.831 1.892 0.603 1.00 98.56 84 GLY A C 1
ATOM 647 O O . GLY A 1 84 ? -7.287 2.904 1.058 1.00 98.56 84 GLY A O 1
ATOM 648 N N . ILE A 1 85 ? -7.195 0.730 0.459 1.00 98.75 85 ILE A N 1
ATOM 649 C CA . ILE A 1 85 ? -5.773 0.519 0.756 1.00 98.75 85 ILE A CA 1
ATOM 650 C C . ILE A 1 85 ? -5.086 -0.059 -0.481 1.00 98.75 85 ILE A C 1
ATOM 652 O O . ILE A 1 85 ? -5.517 -1.075 -1.031 1.00 98.75 85 ILE A O 1
ATOM 656 N N . ALA A 1 86 ? -4.003 0.591 -0.904 1.00 98.69 86 ALA A N 1
ATOM 657 C CA . ALA A 1 86 ? -3.138 0.125 -1.979 1.00 98.69 86 ALA A CA 1
ATOM 658 C C . ALA A 1 86 ? -1.842 -0.445 -1.395 1.00 98.69 86 ALA A C 1
ATOM 660 O O . ALA A 1 86 ? -1.106 0.271 -0.716 1.00 98.69 86 ALA A O 1
ATOM 661 N N . TYR A 1 87 ? -1.550 -1.711 -1.697 1.00 98.62 87 TYR A N 1
ATOM 662 C CA . TYR A 1 87 ? -0.232 -2.316 -1.496 1.00 98.62 87 TYR A CA 1
ATOM 663 C C . TYR A 1 87 ? 0.398 -2.506 -2.870 1.00 98.62 87 TYR A C 1
ATOM 665 O O . TYR A 1 87 ? -0.122 -3.283 -3.675 1.00 98.62 87 TYR A O 1
ATOM 673 N N . GLN A 1 88 ? 1.491 -1.810 -3.162 1.00 96.31 88 GLN A N 1
ATOM 674 C CA . GLN A 1 88 ? 2.098 -1.864 -4.490 1.00 96.31 88 GLN A CA 1
ATOM 675 C C . GLN A 1 88 ? 3.626 -1.857 -4.437 1.00 96.31 88 GLN A C 1
ATOM 677 O O . GLN A 1 88 ? 4.228 -1.683 -3.376 1.00 96.31 88 GLN A O 1
ATOM 682 N N . GLU A 1 89 ? 4.238 -2.106 -5.593 1.00 93.44 89 GLU A N 1
ATOM 683 C CA . GLU A 1 89 ? 5.689 -1.997 -5.849 1.00 93.44 89 GLU A CA 1
ATOM 684 C C . GLU A 1 89 ? 6.591 -3.010 -5.118 1.00 93.44 89 GLU A C 1
ATOM 686 O O . GLU A 1 89 ? 7.740 -3.199 -5.514 1.00 93.44 89 GLU A O 1
ATOM 691 N N . PHE A 1 90 ? 6.061 -3.770 -4.153 1.00 93.25 90 PHE A N 1
ATOM 692 C CA . PHE A 1 90 ? 6.839 -4.766 -3.404 1.00 93.25 90 PHE A CA 1
ATOM 693 C C . PHE A 1 90 ? 7.052 -6.098 -4.140 1.00 93.25 90 PHE A C 1
ATOM 695 O O . PHE A 1 90 ? 7.947 -6.863 -3.778 1.00 93.25 90 PHE A O 1
ATOM 702 N N . ALA A 1 91 ? 6.204 -6.410 -5.124 1.00 91.19 91 ALA A N 1
ATOM 703 C CA . ALA A 1 91 ? 6.208 -7.675 -5.856 1.00 91.19 91 ALA A CA 1
ATOM 704 C C . ALA A 1 91 ? 6.659 -7.461 -7.306 1.00 91.19 91 ALA A C 1
ATOM 706 O O . ALA A 1 91 ? 6.194 -6.538 -7.975 1.00 91.19 91 ALA A O 1
ATOM 707 N N . SER A 1 92 ? 7.520 -8.353 -7.806 1.00 85.81 92 SER A N 1
ATOM 708 C CA . SER A 1 92 ? 7.935 -8.382 -9.224 1.00 85.81 92 SER A CA 1
ATOM 709 C C . SER A 1 92 ? 7.352 -9.543 -10.014 1.00 85.81 92 SER A C 1
ATOM 711 O O . SER A 1 92 ? 7.334 -9.505 -11.243 1.00 85.81 92 SER A O 1
ATOM 713 N N . ASP A 1 93 ? 6.836 -10.548 -9.314 1.00 88.62 93 ASP A N 1
ATOM 714 C CA . ASP A 1 93 ? 6.159 -11.689 -9.900 1.00 88.62 93 ASP A CA 1
ATOM 715 C C . ASP A 1 93 ? 4.846 -11.952 -9.160 1.00 88.62 93 ASP A C 1
ATOM 717 O O . ASP A 1 93 ? 4.703 -11.683 -7.966 1.00 88.62 93 ASP A O 1
ATOM 721 N N . LEU A 1 94 ? 3.873 -12.515 -9.874 1.00 91.12 94 LEU A N 1
ATOM 722 C CA . LEU A 1 94 ? 2.579 -12.857 -9.291 1.00 91.12 94 LEU A CA 1
ATOM 723 C C . LEU A 1 94 ? 2.710 -13.889 -8.155 1.00 91.12 94 LEU A C 1
ATOM 725 O O . LEU A 1 94 ? 1.867 -13.910 -7.265 1.00 91.12 94 LEU A O 1
ATOM 729 N N . SER A 1 95 ? 3.751 -14.726 -8.163 1.00 93.38 95 SER A N 1
ATOM 730 C CA . SER A 1 95 ? 4.037 -15.696 -7.097 1.00 93.38 95 SER A CA 1
ATOM 731 C C . SER A 1 95 ? 4.435 -15.063 -5.761 1.00 93.38 95 SER A C 1
ATOM 733 O O . SER A 1 95 ? 4.336 -15.734 -4.732 1.00 93.38 95 SER A O 1
ATOM 735 N N . ASP A 1 96 ? 4.816 -13.783 -5.744 1.00 93.75 96 ASP A N 1
ATOM 736 C CA . ASP A 1 96 ? 5.058 -13.035 -4.507 1.00 93.75 96 ASP A CA 1
ATOM 737 C C . ASP A 1 96 ? 3.761 -12.485 -3.889 1.00 93.75 96 ASP A C 1
ATOM 739 O O . ASP A 1 96 ? 3.763 -12.039 -2.740 1.00 93.75 96 ASP A O 1
ATOM 743 N N . ILE A 1 97 ? 2.633 -12.558 -4.604 1.00 97.56 97 ILE A N 1
ATOM 744 C CA . ILE A 1 97 ? 1.309 -12.154 -4.118 1.00 97.56 97 ILE A CA 1
ATOM 745 C C . ILE A 1 97 ? 0.581 -13.388 -3.580 1.00 97.56 97 ILE A C 1
ATOM 747 O O . ILE A 1 97 ? 0.378 -14.378 -4.280 1.00 97.56 97 ILE A O 1
ATOM 751 N N . SER A 1 98 ? 0.195 -13.340 -2.305 1.00 98.50 98 SER A N 1
ATOM 752 C CA . SER A 1 98 ? -0.413 -14.474 -1.592 1.00 98.50 98 SER A CA 1
ATOM 753 C C . SER A 1 98 ? -1.944 -14.458 -1.604 1.00 98.50 98 SER A C 1
ATOM 755 O O . SER A 1 98 ? -2.558 -15.499 -1.376 1.00 98.50 98 SER A O 1
ATOM 757 N N . VAL A 1 99 ? -2.549 -13.304 -1.890 1.00 98.62 99 VAL A N 1
ATOM 758 C CA . VAL A 1 99 ? -4.005 -13.102 -1.939 1.00 98.62 99 VAL A CA 1
ATOM 759 C C . VAL A 1 99 ? -4.552 -13.117 -3.365 1.00 98.62 99 VAL A C 1
ATOM 761 O O . VAL A 1 99 ? -3.813 -13.015 -4.348 1.00 98.62 99 VAL A O 1
ATOM 764 N N . ARG A 1 100 ? -5.873 -13.228 -3.486 1.00 98.50 100 ARG A N 1
ATOM 765 C CA . ARG A 1 100 ? -6.624 -13.203 -4.744 1.00 98.50 100 ARG A CA 1
ATOM 766 C C . ARG A 1 100 ? -7.769 -12.201 -4.673 1.00 98.50 100 ARG A C 1
ATOM 768 O O . ARG A 1 100 ? -8.292 -11.896 -3.605 1.00 98.50 100 ARG A O 1
ATOM 775 N N . GLU A 1 101 ? -8.194 -11.713 -5.838 1.00 98.62 101 GLU A N 1
ATOM 776 C CA . GLU A 1 101 ? -9.425 -10.926 -5.936 1.00 98.62 101 GLU A CA 1
ATOM 777 C C . GLU A 1 101 ? -10.604 -11.717 -5.349 1.00 98.62 101 GLU A C 1
ATOM 779 O O . GLU A 1 101 ? -10.854 -12.861 -5.731 1.00 98.62 101 GLU A O 1
ATOM 784 N N . GLY A 1 102 ? -11.339 -11.092 -4.431 1.00 98.50 102 GLY A N 1
ATOM 785 C CA . GLY A 1 102 ? -12.459 -11.692 -3.716 1.00 98.50 102 GLY A CA 1
ATOM 786 C C . GLY A 1 102 ? -12.135 -12.172 -2.303 1.00 98.50 102 GLY A C 1
ATOM 787 O O . GLY A 1 102 ? -13.083 -12.342 -1.534 1.00 98.50 102 GLY A O 1
ATOM 788 N N . ASP A 1 103 ? -10.857 -12.343 -1.956 1.00 98.62 103 ASP A N 1
ATOM 789 C CA . ASP A 1 103 ? -10.449 -12.789 -0.624 1.00 98.62 103 ASP A CA 1
ATOM 790 C C . ASP A 1 103 ? -10.848 -11.770 0.452 1.00 98.62 103 ASP A C 1
ATOM 792 O O . ASP A 1 103 ? -10.770 -10.556 0.245 1.00 98.62 103 ASP A O 1
ATOM 796 N N . MET A 1 104 ? -11.267 -12.286 1.608 1.00 98.19 104 MET A N 1
ATOM 797 C CA . MET A 1 104 ? -11.404 -11.516 2.843 1.00 98.19 104 MET A CA 1
ATOM 798 C C . MET A 1 104 ? -10.119 -11.692 3.646 1.00 98.19 104 MET A C 1
ATOM 800 O O . MET A 1 104 ? -9.690 -12.828 3.856 1.00 98.19 104 MET A O 1
ATOM 804 N N . VAL A 1 105 ? -9.533 -10.592 4.101 1.00 97.38 105 VAL A N 1
ATOM 805 C CA . VAL A 1 105 ? -8.324 -10.578 4.928 1.00 97.38 105 VAL A CA 1
ATOM 806 C C . VAL A 1 105 ? -8.632 -9.952 6.280 1.00 97.38 105 VAL A C 1
ATOM 808 O O . VAL A 1 105 ? -9.400 -8.995 6.379 1.00 97.38 105 VAL A O 1
ATOM 811 N N . SER A 1 106 ? -8.041 -10.507 7.329 1.00 97.25 106 SER A N 1
ATOM 812 C CA . SER A 1 106 ? -7.990 -9.898 8.657 1.00 97.25 106 SER A CA 1
ATOM 813 C C . SER A 1 106 ? -6.674 -9.147 8.837 1.00 97.25 106 SER A C 1
ATOM 815 O O . SER A 1 106 ? -5.671 -9.457 8.191 1.00 97.25 106 SER A O 1
ATOM 817 N N . THR A 1 107 ? -6.648 -8.185 9.758 1.00 97.00 107 THR A N 1
ATOM 818 C CA . THR A 1 107 ? -5.420 -7.473 10.126 1.00 97.00 107 THR A CA 1
ATOM 819 C C . THR A 1 107 ? -4.298 -8.460 10.466 1.00 97.00 107 THR A C 1
ATOM 821 O O . THR A 1 107 ? -4.464 -9.351 11.298 1.00 97.00 107 THR A O 1
ATOM 824 N N . GLY A 1 108 ? -3.139 -8.301 9.824 1.00 96.62 108 GLY A N 1
ATOM 825 C CA . GLY A 1 108 ? -1.973 -9.168 10.004 1.00 96.62 108 GLY A CA 1
ATOM 826 C C . GLY A 1 108 ? -1.883 -10.368 9.053 1.00 96.62 108 GLY A C 1
ATOM 827 O O . GLY A 1 108 ? -0.816 -11.001 9.010 1.00 96.62 108 GLY A O 1
ATOM 828 N N . ASP A 1 109 ? -2.934 -10.658 8.277 1.00 98.19 109 ASP A N 1
ATOM 829 C CA . ASP A 1 109 ? -2.907 -11.692 7.237 1.00 98.19 109 ASP A CA 1
ATOM 830 C C . ASP A 1 109 ? -1.895 -11.348 6.146 1.00 98.19 109 ASP A C 1
ATOM 832 O O . ASP A 1 109 ? -1.599 -10.187 5.867 1.00 98.19 109 ASP A O 1
ATOM 836 N N . LYS A 1 110 ? -1.323 -12.375 5.520 1.00 98.44 110 LYS A N 1
ATOM 837 C CA . LYS A 1 110 ? -0.272 -12.197 4.520 1.00 98.44 110 LYS A CA 1
ATOM 838 C C . LYS A 1 110 ? -0.858 -11.752 3.177 1.00 98.44 110 LYS A C 1
ATOM 840 O O . LYS A 1 110 ? -1.564 -12.521 2.533 1.00 98.44 110 LYS A O 1
ATOM 845 N N . ILE A 1 111 ? -0.473 -10.561 2.723 1.00 98.69 111 ILE A N 1
ATOM 846 C CA . ILE A 1 111 ? -0.772 -10.032 1.382 1.00 98.69 111 ILE A CA 1
ATOM 847 C C . ILE A 1 111 ? 0.220 -10.581 0.355 1.00 98.69 111 ILE A C 1
ATOM 849 O O . ILE A 1 111 ? -0.158 -10.971 -0.751 1.00 98.69 111 ILE A O 1
ATOM 853 N N . GLY A 1 112 ? 1.496 -10.662 0.728 1.00 97.62 112 GLY A N 1
ATOM 854 C CA . GLY A 1 112 ? 2.556 -11.123 -0.159 1.00 97.62 112 GLY A CA 1
ATOM 855 C C . GLY A 1 112 ? 3.927 -11.138 0.504 1.00 97.62 112 GLY A C 1
ATOM 856 O O . GLY A 1 112 ? 4.033 -11.143 1.733 1.00 97.62 112 GLY A O 1
ATOM 857 N N . VAL A 1 113 ? 4.981 -11.176 -0.305 1.00 95.19 113 VAL A N 1
ATOM 858 C CA . VAL A 1 113 ? 6.377 -11.141 0.144 1.00 95.19 113 VAL A CA 1
ATOM 859 C C . VAL A 1 113 ? 7.125 -10.035 -0.589 1.00 95.19 113 VAL A C 1
ATOM 861 O O . VAL A 1 113 ? 7.207 -10.050 -1.810 1.00 95.19 113 VAL A O 1
ATOM 864 N N . SER A 1 114 ? 7.707 -9.107 0.166 1.00 91.81 114 SER A N 1
ATOM 865 C CA . SER A 1 114 ? 8.692 -8.150 -0.338 1.00 91.81 114 SER A CA 1
ATOM 866 C C . SER A 1 114 ? 10.076 -8.783 -0.281 1.00 91.81 114 SER A C 1
ATOM 868 O O . SER A 1 114 ? 10.533 -9.207 0.789 1.00 91.81 114 SER A O 1
ATOM 870 N N . ARG A 1 115 ? 10.751 -8.865 -1.426 1.00 84.88 115 ARG A N 1
ATOM 871 C CA . ARG A 1 115 ? 12.074 -9.483 -1.530 1.00 84.88 115 ARG A CA 1
ATOM 872 C C . ARG A 1 115 ? 13.155 -8.436 -1.711 1.00 84.88 115 ARG A C 1
ATOM 874 O O . ARG A 1 115 ? 13.062 -7.552 -2.560 1.00 84.88 115 ARG A O 1
ATOM 881 N N . LYS A 1 116 ? 14.223 -8.582 -0.931 1.00 78.94 116 LYS A N 1
ATOM 882 C CA . LYS A 1 116 ? 15.360 -7.674 -0.998 1.00 78.94 116 LYS A CA 1
ATOM 883 C C . LYS A 1 116 ? 16.107 -7.839 -2.324 1.00 78.94 116 LYS A C 1
ATOM 885 O O . LYS A 1 116 ? 16.642 -8.913 -2.580 1.00 78.94 116 LYS A O 1
ATOM 890 N N . GLY A 1 117 ? 16.202 -6.778 -3.121 1.00 66.69 117 GLY A N 1
ATOM 891 C CA . GLY A 1 117 ? 17.046 -6.719 -4.323 1.00 66.69 117 GLY A CA 1
ATOM 892 C C . GLY A 1 117 ? 16.729 -7.717 -5.450 1.00 66.69 117 GLY A C 1
ATOM 893 O O . GLY A 1 117 ? 17.568 -7.893 -6.330 1.00 66.69 117 GLY A O 1
ATOM 894 N N . GLU A 1 118 ? 15.567 -8.382 -5.444 1.00 55.38 118 GLU A N 1
ATOM 895 C CA . GLU A 1 118 ? 15.237 -9.436 -6.426 1.00 55.38 118 GLU A CA 1
ATOM 896 C C . GLU A 1 118 ? 14.509 -8.930 -7.683 1.00 55.38 118 GLU A C 1
ATOM 898 O O . GLU A 1 118 ? 14.451 -9.647 -8.677 1.00 55.38 118 GLU A O 1
ATOM 903 N N . THR A 1 119 ? 13.988 -7.702 -7.702 1.00 52.53 119 THR A N 1
ATOM 904 C CA . THR A 1 119 ? 13.080 -7.273 -8.784 1.00 52.53 119 THR A CA 1
ATOM 905 C C . THR A 1 119 ? 13.794 -6.793 -10.054 1.00 52.53 119 THR A C 1
ATOM 907 O O . THR A 1 119 ? 13.137 -6.462 -11.037 1.00 52.53 119 THR A O 1
ATOM 910 N N . GLY A 1 120 ? 15.132 -6.701 -10.061 1.00 48.97 120 GLY A N 1
ATOM 911 C CA . GLY A 1 120 ? 15.889 -6.077 -11.160 1.00 48.97 120 GLY A CA 1
ATOM 912 C C . GLY A 1 120 ? 15.595 -4.578 -11.350 1.00 48.97 120 GLY A C 1
ATOM 913 O O . GLY A 1 120 ? 16.165 -3.948 -12.241 1.00 48.97 120 GLY A O 1
ATOM 914 N N . ILE A 1 121 ? 14.734 -4.012 -10.502 1.00 52.91 121 ILE A N 1
ATOM 915 C CA . ILE A 1 121 ? 14.446 -2.592 -10.360 1.00 52.91 121 ILE A CA 1
ATOM 916 C C . ILE A 1 121 ? 15.352 -2.113 -9.224 1.00 52.91 121 ILE A C 1
ATOM 918 O O . ILE A 1 121 ? 15.307 -2.648 -8.116 1.00 52.91 121 ILE A O 1
ATOM 922 N N . ASN A 1 122 ? 16.224 -1.146 -9.503 1.00 50.78 122 ASN A N 1
ATOM 923 C CA . ASN A 1 122 ? 16.921 -0.439 -8.432 1.00 50.78 122 ASN A CA 1
ATOM 924 C C . ASN A 1 122 ? 15.843 0.239 -7.560 1.00 50.78 122 ASN A C 1
ATOM 926 O O . ASN A 1 122 ? 14.997 0.928 -8.120 1.00 50.78 122 ASN A O 1
ATOM 930 N N . ASP A 1 123 ? 15.878 0.028 -6.240 1.00 57.06 123 ASP A N 1
ATOM 931 C CA . ASP A 1 123 ? 14.940 0.567 -5.229 1.00 57.06 123 ASP A CA 1
ATOM 932 C C . ASP A 1 123 ? 13.611 -0.200 -5.032 1.00 57.06 123 ASP A C 1
ATOM 934 O O . ASP A 1 123 ? 12.502 0.314 -5.177 1.00 57.06 123 ASP A O 1
ATOM 938 N N . THR A 1 124 ? 13.741 -1.459 -4.612 1.00 77.94 124 THR A N 1
ATOM 939 C CA . THR A 1 124 ? 12.646 -2.308 -4.116 1.00 77.94 124 THR A CA 1
ATOM 940 C C . THR A 1 124 ? 12.059 -1.759 -2.809 1.00 77.94 124 THR A C 1
ATOM 942 O O . THR A 1 124 ? 12.787 -1.447 -1.864 1.00 77.94 124 THR A O 1
ATOM 945 N N . HIS A 1 125 ? 10.737 -1.611 -2.741 1.00 92.56 125 HIS A N 1
ATOM 946 C CA . HIS A 1 125 ? 10.030 -1.131 -1.554 1.00 92.56 125 HIS A CA 1
ATOM 947 C C . HIS A 1 125 ? 8.554 -1.545 -1.598 1.00 92.56 125 HIS A C 1
ATOM 949 O O . HIS A 1 125 ? 8.019 -1.850 -2.657 1.00 92.56 125 HIS A O 1
ATOM 955 N N . LEU A 1 126 ? 7.877 -1.539 -0.448 1.00 96.75 126 LEU A N 1
ATOM 956 C CA . LEU A 1 126 ? 6.412 -1.479 -0.426 1.00 96.75 126 LEU A CA 1
ATOM 957 C C . LEU A 1 126 ? 5.993 -0.015 -0.451 1.00 96.75 126 LEU A C 1
ATOM 959 O O . LEU A 1 126 ? 6.280 0.693 0.512 1.00 96.75 126 LEU A O 1
ATOM 963 N N . HIS A 1 127 ? 5.263 0.397 -1.480 1.00 97.56 127 HIS A N 1
ATOM 964 C CA . HIS A 1 127 ? 4.469 1.617 -1.426 1.00 97.56 127 HIS A CA 1
ATOM 965 C C . HIS A 1 127 ? 3.090 1.286 -0.846 1.00 97.56 127 HIS A C 1
ATOM 967 O O . HIS A 1 127 ? 2.396 0.377 -1.318 1.00 97.56 127 HIS A O 1
ATOM 973 N N . LEU A 1 128 ? 2.704 2.009 0.204 1.00 98.75 128 LEU A N 1
ATOM 974 C CA . LEU A 1 128 ? 1.442 1.832 0.916 1.00 98.75 128 LEU A CA 1
ATOM 975 C C . LEU A 1 128 ? 0.619 3.120 0.862 1.00 98.75 128 LEU A C 1
ATOM 977 O O . LEU A 1 128 ? 1.022 4.121 1.452 1.00 98.75 128 LEU A O 1
ATOM 981 N N . GLY A 1 129 ? -0.551 3.071 0.229 1.00 98.81 129 GLY A N 1
ATOM 982 C CA . GLY A 1 129 ? -1.504 4.185 0.163 1.00 98.81 129 GLY A CA 1
ATOM 983 C C . GLY A 1 129 ? -2.782 3.897 0.953 1.00 98.81 129 GLY A C 1
ATOM 984 O O . GLY A 1 129 ? -3.264 2.765 0.963 1.00 98.81 129 GLY A O 1
ATOM 985 N N . ILE A 1 130 ? -3.358 4.921 1.595 1.00 98.81 130 ILE A N 1
ATOM 986 C CA . ILE A 1 130 ? -4.662 4.846 2.282 1.00 98.81 130 ILE A CA 1
ATOM 987 C C . ILE A 1 130 ? -5.546 6.000 1.815 1.00 98.81 130 ILE A C 1
ATOM 989 O O . ILE A 1 130 ? -5.112 7.149 1.788 1.00 98.81 130 ILE A O 1
ATOM 993 N N . THR A 1 131 ? -6.811 5.732 1.505 1.00 98.75 131 THR A N 1
ATOM 994 C CA . THR A 1 131 ? -7.775 6.755 1.077 1.00 98.75 131 THR A CA 1
ATOM 995 C C . THR A 1 131 ? -9.187 6.461 1.587 1.00 98.75 131 THR A C 1
ATOM 997 O O . THR A 1 131 ? -9.515 5.337 1.960 1.00 98.75 131 THR A O 1
ATOM 1000 N N . LYS A 1 132 ? -10.049 7.485 1.619 1.00 95.81 132 LYS A N 1
ATOM 1001 C CA . LYS A 1 132 ? -11.505 7.321 1.818 1.00 95.81 132 LYS A CA 1
ATOM 1002 C C . LYS A 1 132 ? -12.259 7.032 0.516 1.00 95.81 132 LYS A C 1
ATOM 1004 O O . LYS A 1 132 ? -13.460 6.771 0.557 1.00 95.81 132 LYS A O 1
ATOM 1009 N N . GLU A 1 133 ? -11.595 7.130 -0.632 1.00 97.94 133 GLU A N 1
ATOM 1010 C CA . GLU A 1 133 ? -12.163 6.757 -1.922 1.00 97.94 133 GLU A CA 1
ATOM 1011 C C . GLU A 1 133 ? -12.018 5.244 -2.121 1.00 97.94 133 GLU A C 1
ATOM 1013 O O . GLU A 1 133 ? -10.923 4.698 -2.077 1.00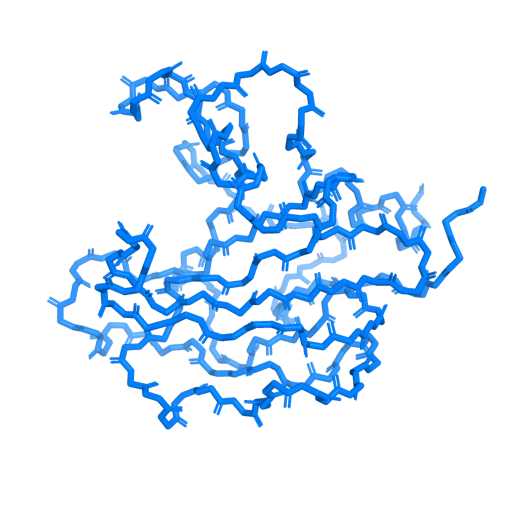 97.94 133 GLU A O 1
ATOM 1018 N N . LYS A 1 134 ? -13.138 4.550 -2.321 1.00 96.88 134 LYS A N 1
ATOM 1019 C CA . LYS A 1 134 ? -13.167 3.082 -2.459 1.00 96.88 13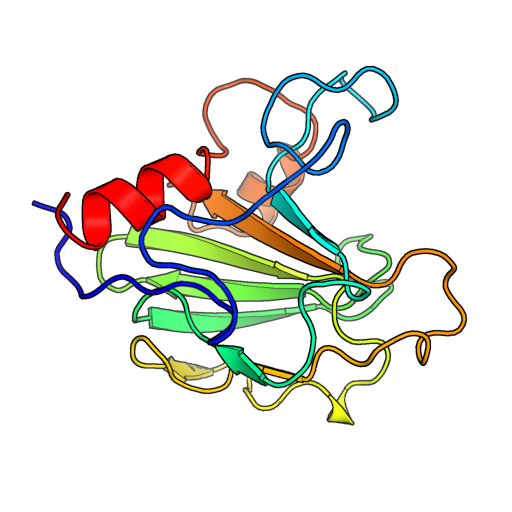4 LYS A CA 1
ATOM 1020 C C . LYS A 1 134 ? -13.107 2.638 -3.917 1.00 96.88 134 LYS A C 1
ATOM 1022 O O . LYS A 1 134 ? -12.834 1.472 -4.204 1.00 96.88 134 LYS A O 1
ATOM 1027 N N . ASP A 1 135 ? -13.388 3.556 -4.837 1.00 97.81 135 ASP A N 1
ATOM 1028 C CA . ASP A 1 135 ? -13.226 3.348 -6.267 1.00 97.81 135 ASP A CA 1
ATOM 1029 C C . ASP A 1 135 ? -11.752 3.531 -6.652 1.00 97.81 135 ASP A C 1
ATOM 1031 O O . ASP A 1 135 ? -11.223 4.643 -6.640 1.00 97.81 135 ASP A O 1
ATOM 1035 N N . LEU A 1 136 ? -11.095 2.428 -7.021 1.00 97.94 136 LEU A N 1
ATOM 1036 C CA . LEU A 1 136 ? -9.681 2.424 -7.400 1.00 97.94 136 LEU A CA 1
ATOM 1037 C C . LEU A 1 136 ? -9.374 3.411 -8.535 1.00 97.94 136 LEU A C 1
ATOM 1039 O O . LEU A 1 136 ? -8.358 4.096 -8.498 1.00 97.94 136 LEU A O 1
ATOM 1043 N N . GLY A 1 137 ? -10.247 3.518 -9.541 1.00 97.69 137 GLY A N 1
ATOM 1044 C CA . GLY A 1 137 ? -10.021 4.416 -10.674 1.00 97.69 137 GLY A CA 1
ATOM 1045 C C . GLY A 1 137 ? -10.040 5.883 -10.254 1.00 97.69 137 GLY A C 1
ATOM 1046 O O . GLY A 1 137 ? -9.197 6.667 -10.693 1.00 97.69 137 GLY A O 1
ATOM 1047 N N . LYS A 1 138 ? -10.963 6.255 -9.362 1.00 98.06 138 LYS A N 1
ATO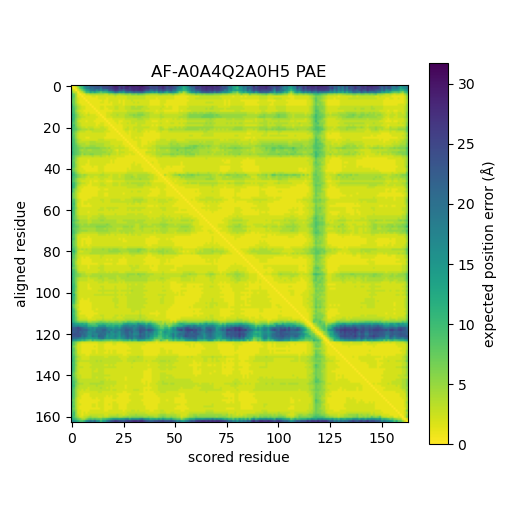M 1048 C CA . LYS A 1 138 ? -11.010 7.609 -8.795 1.00 98.06 138 LYS A CA 1
ATOM 1049 C C . LYS A 1 138 ? -9.813 7.891 -7.894 1.00 98.06 138 LYS A C 1
ATOM 1051 O O . LYS A 1 138 ? -9.230 8.965 -8.033 1.00 98.06 138 LYS A O 1
ATOM 1056 N N . ALA A 1 139 ? -9.415 6.945 -7.045 1.00 98.12 139 ALA A N 1
ATOM 1057 C CA . ALA A 1 139 ? -8.243 7.091 -6.183 1.00 98.12 139 ALA A CA 1
ATOM 1058 C C . ALA A 1 139 ? -6.959 7.299 -7.010 1.00 98.12 139 ALA A C 1
ATOM 1060 O O . ALA A 1 139 ? -6.253 8.289 -6.819 1.00 98.12 139 ALA A O 1
ATOM 1061 N N . LEU A 1 140 ? -6.716 6.448 -8.015 1.00 97.19 140 LEU A N 1
ATOM 1062 C CA . LEU A 1 140 ? -5.549 6.557 -8.903 1.00 97.19 140 LEU A CA 1
ATOM 1063 C C . LEU A 1 140 ? -5.539 7.852 -9.726 1.00 97.19 140 LEU A C 1
ATOM 1065 O O . LEU A 1 140 ? -4.478 8.401 -10.013 1.00 97.19 140 LEU A O 1
ATOM 1069 N N . SER A 1 141 ? -6.708 8.410 -10.066 1.00 96.88 141 SER A N 1
ATOM 1070 C CA . SER A 1 141 ? -6.777 9.717 -10.743 1.00 96.88 141 SER A CA 1
ATOM 1071 C C . SER A 1 141 ? -6.238 10.884 -9.897 1.00 96.88 141 SER A C 1
ATOM 1073 O O . SER A 1 141 ? -6.064 11.988 -10.415 1.00 96.88 141 SER A O 1
ATOM 1075 N N . LYS A 1 142 ? -5.972 10.643 -8.606 1.00 97.31 142 LYS A N 1
ATOM 1076 C CA . LYS A 1 142 ? -5.512 11.618 -7.611 1.00 97.31 142 LYS A CA 1
ATOM 1077 C C . LYS A 1 142 ? -4.120 11.328 -7.048 1.00 97.31 142 LYS A C 1
ATOM 1079 O O . LYS A 1 142 ? -3.696 12.051 -6.154 1.00 97.31 142 LYS A O 1
ATOM 1084 N N . SER A 1 143 ? -3.380 10.353 -7.583 1.00 95.62 143 SER A N 1
ATOM 1085 C CA . SER A 1 143 ? -2.046 9.963 -7.077 1.00 95.62 143 SER A CA 1
ATOM 1086 C C . SER A 1 143 ? -1.009 11.092 -7.016 1.00 95.62 143 SER A C 1
ATOM 1088 O O . SER A 1 143 ? -0.066 11.038 -6.240 1.00 95.62 143 SER A O 1
ATOM 1090 N N . PHE A 1 144 ? -1.199 12.160 -7.794 1.00 95.81 144 PHE A N 1
ATOM 1091 C CA . PHE A 1 144 ? -0.290 13.313 -7.838 1.00 95.81 144 PHE A CA 1
ATOM 1092 C C . PHE A 1 144 ? -0.954 14.617 -7.378 1.00 95.81 144 PHE A C 1
ATOM 1094 O O . PHE A 1 144 ? -0.532 15.703 -7.769 1.00 95.81 144 PHE A O 1
ATOM 1101 N N . THR A 1 145 ? -2.063 14.534 -6.638 1.00 96.00 145 THR A N 1
ATOM 1102 C CA . THR A 1 145 ? -2.845 15.703 -6.214 1.00 96.00 145 THR A CA 1
ATOM 1103 C C . THR A 1 145 ? -3.013 15.722 -4.701 1.00 96.00 145 THR A C 1
ATOM 1105 O O . THR A 1 145 ? -3.655 14.844 -4.133 1.00 96.00 145 THR A O 1
ATOM 1108 N N . ASP A 1 146 ? -2.512 16.779 -4.067 1.00 96.56 146 ASP A N 1
ATOM 1109 C CA . ASP A 1 146 ? -2.732 17.046 -2.644 1.00 96.56 146 ASP A CA 1
ATOM 1110 C C . ASP A 1 146 ? -4.105 17.713 -2.421 1.00 96.56 146 ASP A C 1
ATOM 1112 O O . ASP A 1 146 ? -4.218 18.929 -2.259 1.00 96.56 146 ASP A O 1
ATOM 1116 N N . ASP A 1 147 ? -5.181 16.923 -2.512 1.00 96.50 147 ASP A N 1
ATOM 1117 C CA . ASP A 1 147 ? -6.565 17.367 -2.262 1.00 96.50 147 ASP A CA 1
ATOM 1118 C C . ASP A 1 147 ? -7.247 16.635 -1.093 1.00 96.50 147 ASP A C 1
ATOM 1120 O O . ASP A 1 147 ? -8.459 16.750 -0.892 1.00 96.50 147 ASP A O 1
ATOM 1124 N N . GLY A 1 148 ? -6.467 15.886 -0.309 1.00 97.06 148 GLY A N 1
ATOM 1125 C CA . GLY A 1 148 ? -6.955 15.086 0.813 1.00 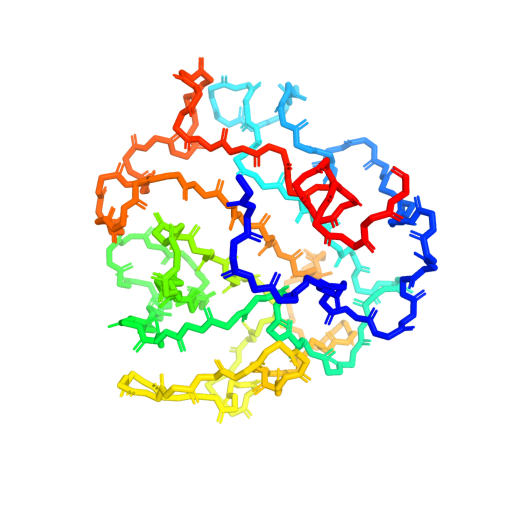97.06 148 GLY A CA 1
ATOM 1126 C C . GLY A 1 148 ? -7.636 13.773 0.415 1.00 97.06 148 GLY A C 1
ATOM 1127 O O . GLY A 1 148 ? -8.190 13.102 1.290 1.00 97.06 148 GLY A O 1
ATOM 1128 N N . THR A 1 149 ? -7.603 13.386 -0.868 1.00 98.12 149 THR A N 1
ATOM 1129 C CA . THR A 1 149 ? -8.023 12.042 -1.298 1.00 98.12 149 THR A CA 1
ATOM 1130 C C . THR A 1 149 ? -7.181 10.978 -0.600 1.00 98.12 149 THR A C 1
ATOM 1132 O O . THR A 1 149 ? -7.734 10.068 0.020 1.00 98.12 149 THR A O 1
ATOM 1135 N N . TRP A 1 150 ? -5.858 11.112 -0.656 1.00 98.62 150 TRP A N 1
ATOM 1136 C CA . TRP A 1 150 ? -4.919 10.226 0.023 1.00 98.62 150 TRP A CA 1
ATOM 1137 C C . TRP A 1 150 ? -4.610 10.735 1.434 1.00 98.62 150 TRP A C 1
ATOM 1139 O O . TRP A 1 150 ? -4.544 11.940 1.680 1.00 98.62 150 TRP A O 1
ATOM 1149 N N . LEU A 1 151 ? -4.475 9.808 2.377 1.00 98.56 151 LEU A N 1
ATOM 1150 C CA . LEU A 1 151 ? -4.247 10.063 3.796 1.00 98.56 151 LEU A CA 1
ATOM 1151 C C . LEU A 1 151 ? -2.848 9.598 4.181 1.00 98.56 151 LEU A C 1
ATOM 1153 O O . LEU A 1 151 ? -2.400 8.569 3.688 1.00 98.56 151 LEU A O 1
ATOM 1157 N N . ASN A 1 152 ? -2.219 10.278 5.144 1.00 98.44 152 ASN A N 1
ATOM 1158 C CA . ASN A 1 152 ? -0.931 9.861 5.690 1.00 98.44 152 ASN A CA 1
ATOM 1159 C C . ASN A 1 152 ? -1.038 8.469 6.360 1.00 98.44 152 ASN A C 1
ATOM 1161 O O . ASN A 1 152 ? -1.628 8.363 7.445 1.00 98.44 152 ASN A O 1
ATOM 1165 N N . PRO A 1 153 ? -0.444 7.403 5.783 1.00 98.50 153 PRO A N 1
ATOM 1166 C CA . PRO A 1 153 ? -0.578 6.048 6.310 1.00 98.50 153 PRO A CA 1
ATOM 1167 C C . PRO A 1 153 ? 0.024 5.879 7.705 1.00 98.50 153 PRO A C 1
ATOM 1169 O O . PRO A 1 153 ? -0.534 5.168 8.539 1.00 98.50 153 PRO A O 1
ATOM 1172 N N . VAL A 1 154 ? 1.129 6.576 7.996 1.00 98.06 154 VAL A N 1
ATOM 1173 C CA . VAL A 1 154 ? 1.795 6.500 9.305 1.00 98.06 154 VAL A CA 1
ATOM 1174 C C . VAL A 1 154 ? 0.891 7.056 10.401 1.00 98.06 154 VAL A C 1
ATOM 1176 O O . VAL A 1 154 ? 0.775 6.448 11.463 1.00 98.06 154 VAL A O 1
ATOM 1179 N N . GLU A 1 155 ? 0.229 8.187 10.156 1.00 96.69 155 GLU A N 1
ATOM 1180 C CA . GLU A 1 155 ? -0.704 8.782 11.120 1.00 96.69 155 GLU A CA 1
ATOM 1181 C C . GLU A 1 155 ? -1.952 7.921 11.317 1.00 96.69 155 GLU A C 1
ATOM 1183 O O . GLU A 1 155 ? -2.388 7.717 12.452 1.00 96.69 155 GLU A O 1
ATOM 1188 N N . MET A 1 156 ? -2.505 7.389 10.224 1.00 96.44 156 MET A N 1
ATOM 1189 C CA . MET A 1 156 ? -3.688 6.528 10.257 1.00 96.44 156 MET A CA 1
ATOM 1190 C C . MET A 1 156 ? -3.442 5.256 11.072 1.00 96.44 156 MET A C 1
ATOM 1192 O O . MET A 1 156 ? -4.212 4.965 11.990 1.00 96.44 156 MET A O 1
ATOM 1196 N N . ILE A 1 157 ? -2.343 4.545 10.798 1.00 96.69 157 ILE A N 1
ATOM 1197 C CA . ILE A 1 157 ? -1.998 3.300 11.496 1.00 96.69 157 ILE A CA 1
ATOM 1198 C C . ILE A 1 157 ? -1.696 3.570 12.975 1.00 96.69 157 ILE A C 1
ATOM 1200 O O . ILE A 1 157 ? -2.251 2.890 13.836 1.00 96.69 157 ILE A O 1
ATOM 1204 N N . LYS A 1 158 ? -0.894 4.597 13.303 1.00 94.94 158 LYS A N 1
ATOM 1205 C CA . LYS A 1 158 ? -0.603 4.965 14.705 1.00 94.94 158 LYS A CA 1
ATOM 1206 C C . LYS A 1 158 ? -1.869 5.250 15.502 1.00 94.94 158 LYS A C 1
ATOM 1208 O O . LYS A 1 158 ? -2.057 4.722 16.595 1.00 94.94 158 LYS A O 1
ATOM 1213 N N . LYS A 1 159 ? -2.768 6.053 14.929 1.00 92.94 159 LYS A N 1
ATOM 1214 C CA . LYS A 1 159 ? -4.054 6.372 15.552 1.00 92.94 159 LYS A CA 1
ATOM 1215 C C . LYS A 1 159 ? -4.916 5.125 15.756 1.00 92.94 159 LYS A C 1
ATOM 1217 O O . LYS A 1 159 ? -5.621 5.041 16.758 1.00 92.94 159 LYS A O 1
ATOM 1222 N N . GLY A 1 160 ? -4.887 4.189 14.810 1.00 89.88 160 GLY A N 1
ATOM 1223 C CA . GLY A 1 160 ? -5.637 2.937 14.873 1.00 89.88 160 GLY A CA 1
ATOM 1224 C C . GLY A 1 160 ? -5.104 1.939 15.904 1.00 89.88 160 GLY A C 1
ATOM 1225 O O . GLY A 1 160 ? -5.895 1.252 16.542 1.00 89.88 160 GLY A O 1
ATOM 1226 N N . ILE A 1 161 ? -3.783 1.890 16.106 1.00 89.38 161 ILE A N 1
ATOM 1227 C CA . ILE A 1 161 ? -3.129 1.035 17.115 1.00 89.38 161 ILE A CA 1
ATOM 1228 C C . ILE A 1 161 ? -3.398 1.537 18.548 1.00 89.38 161 ILE A C 1
ATOM 1230 O O . ILE A 1 161 ? -3.369 0.744 19.489 1.00 89.38 161 ILE A O 1
ATOM 1234 N N . GLY A 1 162 ? -3.715 2.824 18.721 1.00 73.31 162 GLY A N 1
ATOM 1235 C CA . GLY A 1 162 ? -4.090 3.401 20.014 1.00 73.31 162 GLY A CA 1
ATOM 1236 C C . GLY A 1 162 ? -2.893 3.830 20.860 1.00 73.31 162 GLY A C 1
ATOM 1237 O O . GLY A 1 162 ? -2.699 3.316 21.964 1.00 73.31 162 GLY A O 1
ATOM 1238 N N . ASP A 1 163 ? -2.115 4.782 20.343 1.00 50.62 163 ASP A N 1
ATOM 1239 C CA . ASP A 1 163 ? -1.178 5.585 21.141 1.00 50.62 163 ASP A CA 1
ATOM 1240 C C . ASP A 1 163 ? -1.850 6.843 21.720 1.00 50.62 163 ASP A C 1
ATOM 1242 O O . ASP A 1 163 ? -2.592 7.530 20.975 1.00 50.62 163 ASP A O 1
#

Organism: NCBI:txid1622

Mean predicted aligned error: 3.94 Å